Protein AF-A0A3B4B1U1-F1 (afdb_monomer_lite)

Radius of gyration: 23.36 Å; chains: 1; bounding box: 50×48×54 Å

Organism: NCBI:txid409849

Structure (mmCIF, N/CA/C/O backbone):
data_AF-A0A3B4B1U1-F1
#
_entry.id   AF-A0A3B4B1U1-F1
#
loop_
_atom_site.group_PDB
_atom_site.id
_atom_site.type_symbol
_atom_site.label_atom_id
_atom_site.label_alt_id
_atom_site.label_comp_id
_atom_site.label_asym_id
_atom_site.label_entity_id
_atom_site.label_seq_id
_atom_site.pdbx_PDB_ins_code
_atom_site.Cartn_x
_atom_site.Cartn_y
_atom_site.Cartn_z
_atom_site.occupancy
_atom_site.B_iso_or_equiv
_atom_site.auth_seq_id
_atom_site.auth_comp_id
_atom_site.auth_asym_id
_atom_site.auth_atom_id
_atom_site.pdbx_PDB_model_num
ATOM 1 N N . MET A 1 1 ? 11.675 6.624 15.208 1.00 40.34 1 MET A N 1
ATOM 2 C CA . MET A 1 1 ? 10.477 5.796 15.477 1.00 40.34 1 MET A CA 1
ATOM 3 C C . MET A 1 1 ? 10.612 4.369 14.929 1.00 40.34 1 MET A C 1
ATOM 5 O O . MET A 1 1 ? 10.425 3.435 15.692 1.00 40.34 1 MET A O 1
ATOM 9 N N . TYR A 1 2 ? 11.035 4.165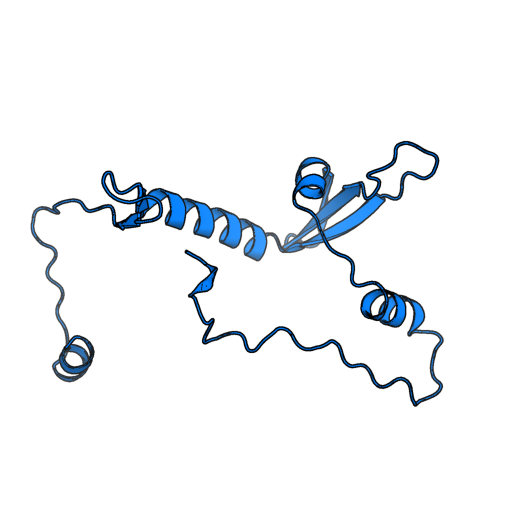 13.673 1.00 41.91 2 TYR A N 1
ATOM 10 C CA . TYR A 1 2 ? 11.144 2.824 13.058 1.00 41.91 2 TYR A CA 1
ATOM 11 C C . TYR A 1 2 ? 12.325 1.947 13.514 1.00 41.91 2 TYR A C 1
ATOM 13 O O . TYR A 1 2 ? 12.308 0.742 13.300 1.00 41.91 2 TYR A O 1
ATOM 21 N N . SER A 1 3 ? 13.342 2.513 14.168 1.00 46.66 3 SER A N 1
ATOM 22 C CA . SER A 1 3 ? 14.539 1.779 14.612 1.00 46.66 3 SER A CA 1
ATOM 23 C C . SER A 1 3 ? 14.312 0.848 15.812 1.00 46.66 3 SER A C 1
ATOM 25 O O . SER A 1 3 ? 15.168 0.017 16.097 1.00 46.66 3 SER A O 1
ATOM 27 N N . LYS A 1 4 ? 13.174 0.967 16.510 1.00 49.25 4 LYS A N 1
ATOM 28 C CA . LY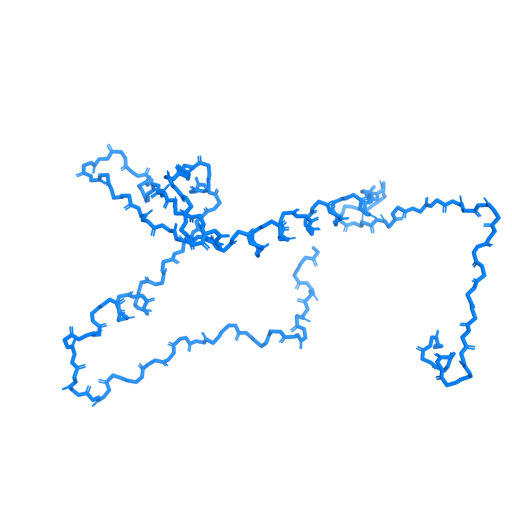S A 1 4 ? 12.809 0.120 17.662 1.00 49.25 4 LYS A CA 1
ATOM 29 C C . LYS A 1 4 ? 11.720 -0.914 17.347 1.00 49.25 4 LYS A C 1
ATOM 31 O O . LYS A 1 4 ? 11.401 -1.728 18.208 1.00 49.25 4 LYS A O 1
ATOM 36 N N . TRP A 1 5 ? 11.130 -0.886 16.150 1.00 58.62 5 TRP A N 1
ATOM 37 C CA . TRP A 1 5 ? 10.067 -1.821 15.787 1.00 58.62 5 TRP A CA 1
ATOM 38 C C . TRP A 1 5 ? 10.672 -3.135 15.289 1.00 58.62 5 TRP A C 1
ATOM 40 O O . TRP A 1 5 ? 11.203 -3.214 14.182 1.00 58.62 5 TRP A O 1
ATOM 50 N N . ASN A 1 6 ? 10.612 -4.165 16.132 1.00 59.41 6 ASN A N 1
ATOM 51 C CA . ASN A 1 6 ? 11.021 -5.515 15.771 1.00 59.41 6 ASN A CA 1
ATOM 52 C C . ASN A 1 6 ? 9.818 -6.217 15.136 1.00 59.41 6 ASN A C 1
ATOM 54 O O . ASN A 1 6 ? 8.890 -6.606 15.838 1.00 59.41 6 ASN A O 1
ATOM 58 N N . ASN A 1 7 ? 9.812 -6.307 13.806 1.00 54.00 7 ASN A N 1
ATOM 59 C CA . ASN A 1 7 ? 8.713 -6.873 13.032 1.00 54.00 7 ASN A CA 1
ATOM 60 C C . ASN A 1 7 ? 8.492 -8.355 13.409 1.00 54.00 7 ASN A C 1
ATOM 62 O O . ASN A 1 7 ? 9.348 -9.182 13.091 1.00 54.00 7 ASN A O 1
ATOM 66 N N . PRO A 1 8 ? 7.375 -8.710 14.072 1.00 63.50 8 PRO A N 1
ATOM 67 C CA . PRO A 1 8 ? 7.157 -10.070 14.562 1.00 63.50 8 PRO A CA 1
ATOM 68 C C . PRO A 1 8 ? 6.621 -11.019 13.480 1.00 63.50 8 PRO A C 1
ATOM 70 O O . PRO A 1 8 ? 6.554 -12.222 13.705 1.00 63.50 8 PRO A O 1
ATOM 73 N N . VAL A 1 9 ? 6.226 -10.489 12.317 1.00 57.06 9 VAL A N 1
ATOM 74 C CA . VAL A 1 9 ? 5.528 -11.238 11.259 1.00 57.06 9 VAL A CA 1
ATOM 75 C C . VAL A 1 9 ? 6.469 -11.609 10.118 1.00 57.06 9 VAL A C 1
ATOM 77 O O . VAL A 1 9 ? 6.370 -12.694 9.551 1.00 57.06 9 VAL A O 1
ATOM 80 N N . PHE A 1 10 ? 7.418 -10.733 9.794 1.00 53.69 10 PHE A N 1
ATOM 81 C CA . PHE A 1 10 ? 8.364 -10.961 8.711 1.00 53.69 10 PHE A CA 1
ATOM 82 C C . PHE A 1 10 ? 9.749 -11.233 9.294 1.00 53.69 10 PHE A C 1
ATOM 84 O O . PHE A 1 10 ? 10.488 -10.313 9.652 1.00 53.69 10 PHE A O 1
ATOM 91 N N . VAL A 1 11 ? 10.112 -12.517 9.371 1.00 53.38 11 VAL A N 1
ATOM 92 C CA . VAL A 1 11 ? 11.511 -12.929 9.548 1.00 53.38 11 VAL A CA 1
ATOM 93 C C . VAL A 1 11 ? 12.324 -12.208 8.470 1.00 53.38 11 VAL A C 1
ATOM 95 O O . VAL A 1 11 ? 11.840 -12.090 7.342 1.00 53.38 11 VAL A O 1
ATOM 98 N N . ARG A 1 12 ? 13.506 -11.674 8.829 1.00 52.41 12 ARG A N 1
ATOM 99 C CA . ARG A 1 12 ? 14.409 -10.927 7.924 1.00 52.41 12 ARG A CA 1
ATOM 100 C C . ARG A 1 12 ? 14.294 -11.460 6.489 1.00 52.41 12 ARG A C 1
ATOM 102 O O . ARG A 1 12 ? 14.360 -12.683 6.340 1.00 52.41 12 ARG A O 1
ATOM 109 N N . PRO A 1 13 ? 14.154 -10.589 5.467 1.00 51.31 13 PRO A N 1
ATOM 110 C CA . PRO A 1 13 ? 13.980 -11.041 4.093 1.00 51.31 13 PRO A CA 1
ATOM 111 C C . PRO A 1 13 ? 15.038 -12.107 3.784 1.00 51.31 13 PRO A C 1
ATOM 113 O O . PRO A 1 13 ? 16.201 -11.903 4.164 1.00 51.31 13 PRO A O 1
ATOM 116 N N 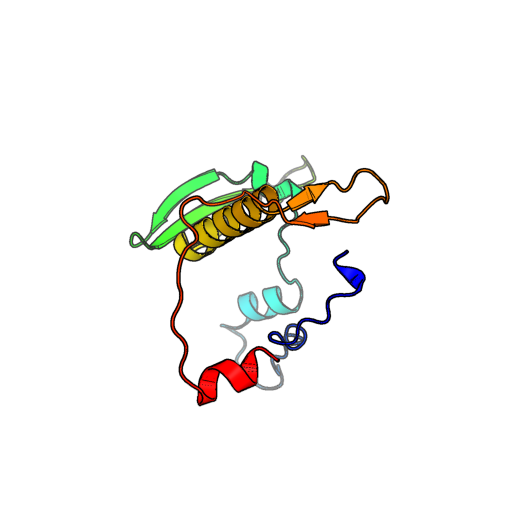. PRO A 1 14 ? 14.653 -13.253 3.188 1.00 49.28 14 PRO A N 1
ATOM 117 C CA . PRO A 1 14 ? 15.580 -14.348 2.963 1.00 49.28 14 PRO A CA 1
ATOM 118 C C . PRO A 1 14 ? 16.833 -13.798 2.284 1.00 49.28 14 PRO A C 1
ATOM 120 O O . PRO A 1 14 ? 16.729 -13.078 1.288 1.00 49.28 14 PRO A O 1
ATOM 123 N N . LYS A 1 15 ? 18.025 -14.117 2.809 1.00 54.06 15 LYS A N 1
ATOM 124 C CA . LYS A 1 15 ? 19.241 -14.014 1.995 1.00 54.06 15 LYS A CA 1
ATOM 125 C C . LYS A 1 15 ? 18.985 -14.921 0.801 1.00 54.06 15 LYS A C 1
ATOM 127 O O . LYS A 1 15 ? 18.938 -16.135 0.973 1.00 54.06 15 LYS A O 1
ATOM 132 N N . VAL A 1 16 ? 18.703 -14.315 -0.347 1.00 49.31 16 VAL A N 1
ATOM 133 C CA . VAL A 1 16 ? 18.329 -14.996 -1.584 1.00 49.31 16 VAL A CA 1
ATOM 134 C C . VAL A 1 16 ? 19.374 -16.077 -1.853 1.00 49.31 16 VAL A C 1
ATOM 136 O O . VAL A 1 16 ? 20.523 -15.763 -2.146 1.00 49.31 16 VAL A O 1
ATOM 139 N N . CYS A 1 17 ? 19.004 -17.340 -1.653 1.00 38.53 17 CYS A N 1
ATOM 140 C CA . CYS A 1 17 ? 19.902 -18.476 -1.797 1.00 38.53 17 CYS A CA 1
ATOM 141 C C . CYS A 1 17 ? 19.369 -19.341 -2.932 1.00 38.53 17 CYS A C 1
ATOM 143 O O . CYS A 1 17 ? 18.303 -19.944 -2.813 1.00 38.53 17 CYS A O 1
ATOM 145 N N . VAL A 1 18 ? 20.103 -19.359 -4.039 1.00 47.06 18 VAL A N 1
ATOM 146 C CA . VAL A 1 18 ? 19.965 -20.370 -5.085 1.00 47.06 18 VAL A CA 1
ATOM 147 C C . VAL A 1 18 ? 21.319 -21.064 -5.156 1.00 47.06 18 VAL A C 1
ATOM 149 O O . VAL A 1 18 ? 22.331 -20.405 -5.387 1.00 47.06 18 VAL A O 1
ATOM 152 N N . ASP A 1 19 ? 21.340 -22.367 -4.886 1.00 48.22 19 ASP A N 1
ATOM 153 C CA . ASP A 1 19 ? 22.522 -23.215 -5.050 1.00 48.22 19 ASP A CA 1
ATOM 154 C C . ASP A 1 19 ? 22.772 -23.435 -6.551 1.00 48.22 19 ASP A C 1
ATOM 156 O O . ASP A 1 19 ? 21.868 -23.829 -7.288 1.00 48.22 19 ASP A O 1
ATOM 160 N N . ILE A 1 20 ? 23.985 -23.114 -7.007 1.00 46.00 20 ILE A N 1
ATOM 161 C CA . ILE A 1 20 ? 24.395 -23.074 -8.423 1.00 46.00 20 ILE A CA 1
ATOM 162 C C . ILE A 1 20 ? 25.218 -24.327 -8.789 1.00 46.00 20 ILE A C 1
ATOM 164 O O . ILE A 1 20 ? 25.871 -24.377 -9.828 1.00 46.00 20 ILE A O 1
ATOM 168 N N . SER A 1 21 ? 25.222 -25.360 -7.945 1.00 48.56 21 SER A N 1
ATOM 169 C CA . SER A 1 21 ? 26.046 -26.558 -8.155 1.00 48.56 21 SER A CA 1
ATOM 170 C C . SER A 1 21 ? 25.538 -27.526 -9.242 1.00 48.56 21 SER A C 1
ATOM 172 O O . SER A 1 21 ? 26.225 -28.502 -9.542 1.00 48.56 21 SER A O 1
ATOM 174 N N . CYS A 1 22 ? 24.398 -27.268 -9.899 1.00 45.81 22 CYS A N 1
ATOM 175 C CA . CYS A 1 22 ? 23.874 -28.120 -10.973 1.00 45.81 22 CYS A CA 1
ATOM 176 C C . CYS A 1 22 ? 23.876 -27.423 -12.353 1.00 45.81 22 CYS A C 1
ATOM 178 O O . CYS A 1 22 ? 23.238 -26.396 -12.576 1.00 45.81 22 CYS A O 1
ATOM 180 N N . GLY A 1 23 ? 24.624 -27.996 -13.303 1.00 49.62 23 GLY A N 1
ATOM 181 C CA . GLY A 1 23 ? 24.894 -27.450 -14.640 1.00 49.62 23 GLY A CA 1
ATOM 182 C C . GLY A 1 23 ? 23.710 -27.456 -15.619 1.00 49.62 23 GLY A C 1
ATOM 183 O O . GLY A 1 23 ? 23.747 -28.157 -16.625 1.00 49.62 23 GLY A O 1
ATOM 184 N N . HIS A 1 24 ? 22.676 -26.655 -15.359 1.00 49.19 24 HIS A N 1
ATOM 185 C CA . HIS A 1 24 ? 21.634 -26.292 -16.332 1.00 49.19 24 HIS A CA 1
ATOM 186 C C . HIS A 1 24 ? 21.438 -24.765 -16.321 1.00 49.19 24 HIS A C 1
ATOM 188 O O . HIS A 1 24 ? 20.586 -24.228 -15.615 1.00 49.19 24 HIS A O 1
ATOM 194 N N . ALA A 1 25 ? 22.287 -24.050 -17.067 1.00 48.91 25 ALA A N 1
ATOM 195 C CA . ALA A 1 25 ? 22.465 -22.598 -16.944 1.00 48.91 25 ALA A CA 1
ATOM 196 C C . ALA A 1 25 ? 21.775 -21.744 -18.030 1.00 48.91 25 ALA A C 1
ATOM 198 O O . ALA A 1 25 ? 21.769 -20.521 -17.903 1.00 48.91 25 ALA A O 1
ATOM 199 N N . ASP A 1 26 ? 21.140 -22.333 -19.048 1.00 51.16 26 ASP A N 1
ATOM 200 C CA . ASP A 1 26 ? 20.603 -21.543 -20.174 1.00 51.16 26 ASP A CA 1
ATOM 201 C C . ASP A 1 26 ? 19.337 -20.737 -19.822 1.00 51.16 26 ASP A C 1
ATOM 203 O O . ASP A 1 26 ? 19.090 -19.679 -20.395 1.00 51.16 26 ASP A O 1
ATOM 207 N N . GLY A 1 27 ? 18.564 -21.166 -18.817 1.00 49.62 27 GLY A N 1
ATOM 208 C CA . GLY A 1 27 ? 17.402 -20.426 -18.291 1.00 49.62 27 GLY A CA 1
ATOM 209 C C . GLY A 1 27 ? 17.690 -19.593 -17.034 1.00 49.62 27 GLY A C 1
ATOM 210 O O . GLY A 1 27 ? 16.769 -19.021 -16.443 1.00 49.62 27 GLY A O 1
ATOM 211 N N . LEU A 1 28 ? 18.945 -19.569 -16.573 1.00 49.34 28 LEU A N 1
ATOM 212 C CA . LEU A 1 28 ? 19.320 -19.044 -15.258 1.00 49.34 28 LEU A CA 1
ATOM 213 C C . LEU A 1 28 ? 19.933 -17.640 -15.318 1.00 49.34 28 LEU A C 1
ATOM 215 O O . LEU A 1 28 ? 19.989 -16.982 -14.290 1.00 49.34 28 LEU A O 1
ATOM 219 N N . THR A 1 29 ? 20.344 -17.139 -16.483 1.00 51.47 29 THR A N 1
ATOM 220 C CA . THR A 1 29 ? 21.066 -15.857 -16.630 1.00 51.47 29 THR A CA 1
ATOM 221 C C . THR A 1 29 ? 20.315 -14.657 -16.040 1.00 51.47 29 THR A C 1
ATOM 223 O O . THR A 1 29 ? 20.897 -13.883 -15.282 1.00 51.47 29 THR A O 1
ATOM 226 N N . VAL A 1 30 ? 19.003 -14.544 -16.280 1.00 52.66 30 VAL A N 1
ATOM 227 C CA . VAL A 1 30 ? 18.163 -13.472 -15.704 1.00 52.66 30 VAL A CA 1
ATOM 228 C C . VAL A 1 30 ? 17.962 -13.659 -14.192 1.00 52.66 30 VAL A C 1
ATOM 230 O O . VAL A 1 30 ? 17.958 -12.690 -13.433 1.00 52.66 30 VAL A O 1
ATOM 233 N N . LYS A 1 31 ? 17.851 -14.910 -13.722 1.00 50.69 31 LYS A N 1
ATOM 234 C CA . LYS A 1 31 ? 17.711 -15.227 -12.289 1.00 50.69 31 LYS A CA 1
ATOM 235 C C . LYS A 1 31 ? 19.012 -14.976 -11.523 1.00 50.69 31 LYS A C 1
ATOM 237 O O . LYS A 1 31 ? 18.968 -14.419 -10.434 1.00 50.69 31 LYS A O 1
ATOM 242 N N . VAL A 1 32 ? 20.157 -15.323 -12.108 1.00 52.38 32 VAL A N 1
ATOM 243 C CA . VAL A 1 32 ? 21.496 -15.100 -11.550 1.00 52.38 32 VAL A CA 1
ATOM 244 C C . VAL A 1 32 ? 21.823 -13.608 -11.539 1.00 52.38 32 VAL A C 1
ATOM 246 O O . VAL A 1 32 ? 22.331 -13.125 -10.532 1.00 52.38 32 VAL A O 1
ATOM 249 N N . HIS A 1 33 ? 21.449 -12.845 -12.574 1.00 53.81 33 HIS A N 1
ATOM 250 C CA . HIS A 1 33 ? 21.602 -11.388 -12.554 1.00 53.81 33 HIS A CA 1
ATOM 251 C C . HIS A 1 33 ? 20.806 -10.746 -11.412 1.00 53.81 33 HIS A C 1
ATOM 253 O O . HIS A 1 33 ? 21.368 -9.946 -10.683 1.00 53.81 33 HIS A O 1
ATOM 259 N N . ASN A 1 34 ? 19.557 -11.154 -11.162 1.00 52.41 34 ASN A N 1
ATOM 260 C CA . ASN A 1 34 ? 18.769 -10.622 -10.039 1.00 52.41 34 ASN A CA 1
ATOM 261 C C . ASN A 1 34 ? 19.318 -10.996 -8.649 1.00 52.41 34 ASN A C 1
ATOM 263 O O . ASN A 1 34 ? 19.050 -10.291 -7.678 1.00 52.41 34 ASN A O 1
ATOM 267 N N . ILE A 1 35 ? 20.064 -12.097 -8.527 1.00 57.28 35 ILE A N 1
ATOM 268 C CA . ILE A 1 35 ? 20.708 -12.500 -7.265 1.00 57.28 35 ILE A CA 1
ATOM 269 C C . ILE A 1 35 ? 22.010 -11.723 -7.055 1.00 57.28 35 ILE A C 1
ATOM 271 O O . ILE A 1 35 ? 22.283 -11.263 -5.948 1.00 57.28 35 ILE A O 1
ATOM 275 N N . LEU A 1 36 ? 22.805 -11.569 -8.116 1.00 50.03 36 LEU A N 1
ATOM 276 C CA . LEU A 1 36 ? 24.086 -10.859 -8.082 1.00 50.03 36 LEU A CA 1
ATOM 277 C C . LEU A 1 36 ? 23.906 -9.333 -8.068 1.00 50.03 36 LEU A C 1
ATOM 279 O O . LEU A 1 36 ? 24.703 -8.617 -7.468 1.00 50.03 36 LEU A O 1
ATOM 283 N N . PHE A 1 37 ? 22.832 -8.848 -8.685 1.00 55.50 37 PHE A N 1
ATOM 284 C CA . PHE A 1 37 ? 22.474 -7.443 -8.850 1.00 55.50 37 PHE A CA 1
ATOM 285 C C . PHE A 1 37 ? 20.979 -7.267 -8.550 1.00 55.50 37 PHE A C 1
ATOM 287 O O . PHE A 1 37 ? 20.180 -7.035 -9.460 1.00 55.50 37 PHE A O 1
ATOM 294 N N . PRO A 1 38 ? 20.561 -7.409 -7.275 1.00 60.00 38 PRO A N 1
ATOM 295 C CA . PRO A 1 38 ? 19.171 -7.208 -6.898 1.00 60.00 38 PRO A CA 1
ATOM 296 C C . PRO A 1 38 ? 18.745 -5.800 -7.290 1.00 60.00 38 PRO A C 1
ATOM 298 O O . PRO A 1 38 ? 19.270 -4.813 -6.769 1.00 60.00 38 PRO A O 1
ATOM 301 N N . TYR A 1 39 ? 17.796 -5.722 -8.220 1.00 66.38 39 TYR A N 1
ATOM 302 C CA . TYR A 1 39 ? 17.305 -4.449 -8.707 1.00 66.38 39 TYR A CA 1
ATOM 303 C C . TYR A 1 39 ? 16.621 -3.701 -7.559 1.00 66.38 39 TYR A C 1
ATOM 305 O O . TYR A 1 39 ? 15.671 -4.201 -6.951 1.00 66.38 39 TYR A O 1
ATOM 313 N N . ARG A 1 40 ? 17.133 -2.515 -7.222 1.00 68.31 40 ARG A N 1
ATOM 314 C CA . ARG A 1 40 ? 16.597 -1.679 -6.145 1.00 68.31 40 ARG A CA 1
ATOM 315 C C . ARG A 1 40 ? 15.948 -0.444 -6.732 1.00 68.31 40 ARG A C 1
ATOM 317 O O . ARG A 1 40 ? 16.588 0.315 -7.448 1.00 68.31 40 ARG A O 1
ATOM 324 N N . PHE A 1 41 ? 14.698 -0.218 -6.356 1.00 76.75 41 PHE A N 1
ATOM 325 C CA . PHE A 1 41 ? 14.018 1.035 -6.637 1.00 76.75 41 PHE A CA 1
ATOM 326 C C . PHE A 1 41 ? 14.438 2.080 -5.604 1.00 76.75 41 PHE A C 1
ATOM 328 O O . PHE A 1 41 ? 14.331 1.845 -4.398 1.00 76.75 41 PHE A O 1
ATOM 335 N N . SER A 1 42 ? 14.909 3.236 -6.067 1.00 79.81 42 SER A N 1
ATOM 336 C CA . SER A 1 42 ? 15.107 4.406 -5.213 1.00 79.81 42 SER A CA 1
ATOM 337 C C . SER A 1 42 ? 13.842 5.270 -5.212 1.00 79.81 42 SER A C 1
ATOM 339 O O . SER A 1 42 ? 13.058 5.264 -6.163 1.00 79.81 42 SER A O 1
ATOM 341 N N . LYS A 1 43 ? 13.629 6.060 -4.152 1.00 82.62 43 LYS A N 1
ATOM 342 C CA . LYS A 1 43 ? 12.492 6.999 -4.102 1.00 82.62 43 LYS A CA 1
ATOM 343 C C . LYS A 1 43 ? 12.552 8.026 -5.243 1.00 82.62 43 LYS A C 1
ATOM 345 O O . LYS A 1 43 ? 11.505 8.467 -5.702 1.00 82.62 43 LYS A O 1
ATOM 350 N N . ALA A 1 44 ? 13.754 8.365 -5.717 1.00 81.44 44 ALA A N 1
ATOM 351 C CA . ALA A 1 44 ? 13.969 9.292 -6.828 1.00 81.44 44 ALA A CA 1
ATOM 352 C C . ALA A 1 44 ? 13.539 8.719 -8.192 1.00 81.44 44 ALA A C 1
ATOM 354 O O . ALA A 1 44 ? 13.240 9.484 -9.103 1.00 81.44 44 ALA A O 1
ATOM 355 N N . MET A 1 45 ? 13.444 7.391 -8.321 1.00 81.19 45 MET A N 1
ATOM 356 C CA . MET A 1 45 ? 12.954 6.727 -9.533 1.00 81.19 45 MET A CA 1
ATOM 357 C C . MET A 1 45 ? 11.423 6.750 -9.647 1.00 81.19 45 MET A C 1
ATOM 359 O O . MET A 1 45 ? 10.887 6.708 -10.746 1.00 81.19 45 MET A O 1
ATOM 363 N N . ILE A 1 46 ? 10.690 6.829 -8.532 1.00 83.88 46 ILE A N 1
ATOM 364 C CA . ILE A 1 46 ? 9.218 6.769 -8.554 1.00 83.88 46 ILE A CA 1
ATOM 365 C C . ILE A 1 46 ? 8.589 7.929 -9.355 1.00 83.88 46 ILE A C 1
ATOM 367 O O . ILE A 1 46 ? 7.701 7.655 -10.160 1.00 83.88 46 ILE A O 1
ATOM 371 N N . PRO A 1 47 ? 9.045 9.195 -9.233 1.00 86.50 47 PRO A N 1
ATOM 372 C CA . PRO A 1 47 ? 8.534 10.295 -10.054 1.00 86.50 47 PRO A CA 1
ATOM 373 C C . PRO A 1 47 ? 8.790 10.148 -11.558 1.00 86.50 47 PRO A C 1
ATOM 375 O O . PRO A 1 47 ? 8.076 10.757 -12.349 1.00 86.50 47 PRO A O 1
ATOM 378 N N . THR A 1 48 ? 9.795 9.367 -11.972 1.00 84.38 48 THR A N 1
ATOM 379 C CA . THR A 1 48 ? 10.082 9.128 -13.399 1.00 84.38 48 THR A CA 1
ATOM 380 C C . THR A 1 48 ? 9.213 8.017 -13.987 1.00 84.38 48 THR A C 1
ATOM 382 O O . THR A 1 48 ? 9.263 7.767 -15.193 1.00 84.38 48 THR A O 1
ATOM 385 N N . MET A 1 49 ? 8.402 7.355 -13.153 1.00 88.00 49 MET A N 1
ATOM 386 C CA . MET A 1 49 ? 7.553 6.255 -13.570 1.00 88.00 49 MET A CA 1
ATOM 387 C C . MET A 1 49 ? 6.430 6.740 -14.491 1.00 88.00 49 MET A C 1
ATOM 389 O O . MET A 1 49 ? 5.584 7.548 -14.111 1.00 88.00 49 MET A O 1
ATOM 393 N N . LYS A 1 50 ? 6.373 6.179 -15.697 1.00 92.75 50 LYS A N 1
ATOM 394 C CA . LYS A 1 50 ? 5.317 6.423 -16.677 1.00 92.75 50 LYS A CA 1
ATOM 395 C C . LYS A 1 50 ? 4.457 5.179 -16.843 1.00 92.75 50 LYS A C 1
ATOM 397 O O . LYS A 1 50 ? 4.950 4.140 -17.275 1.00 92.75 50 LYS A O 1
ATOM 402 N N . VAL A 1 51 ? 3.162 5.291 -16.564 1.00 93.56 51 VAL A N 1
ATOM 403 C CA . VAL A 1 51 ? 2.196 4.219 -16.845 1.00 93.56 51 VAL A CA 1
ATOM 404 C C . VAL A 1 51 ? 2.024 4.092 -18.360 1.00 93.56 51 VAL A C 1
ATOM 406 O O . VAL A 1 51 ? 1.733 5.077 -19.037 1.00 93.56 51 VAL A O 1
ATOM 409 N N . ILE A 1 52 ? 2.223 2.888 -18.896 1.00 95.00 52 ILE A N 1
ATOM 410 C CA . ILE A 1 52 ? 1.988 2.581 -20.310 1.00 95.00 52 ILE A CA 1
ATOM 411 C C . ILE A 1 52 ? 0.559 2.085 -20.492 1.00 95.00 52 ILE A C 1
ATOM 413 O O . ILE A 1 52 ? -0.176 2.598 -21.332 1.00 95.00 52 ILE A O 1
ATOM 417 N N . ASN A 1 53 ? 0.191 1.041 -19.746 1.00 95.56 53 ASN A N 1
ATOM 418 C CA . ASN A 1 53 ? -1.097 0.376 -19.883 1.00 95.56 53 ASN A CA 1
ATOM 419 C C . ASN A 1 53 ? -1.417 -0.481 -18.650 1.00 95.56 53 ASN A C 1
ATOM 421 O O . ASN A 1 53 ? -0.563 -0.714 -17.795 1.00 95.56 53 ASN A O 1
ATOM 425 N N . GLN A 1 54 ? -2.641 -0.988 -18.590 1.00 95.94 54 GLN A N 1
ATOM 426 C CA . GLN A 1 54 ? -3.071 -2.003 -17.645 1.00 95.94 54 GLN A CA 1
ATOM 427 C C . GLN A 1 54 ? -3.025 -3.387 -18.307 1.00 95.94 54 GLN A C 1
ATOM 429 O O . GLN A 1 54 ? -3.413 -3.555 -19.462 1.00 95.94 54 GLN A O 1
ATOM 434 N N . VAL A 1 55 ? -2.579 -4.391 -17.558 1.00 95.25 55 VAL A N 1
ATOM 435 C CA . VAL A 1 55 ? -2.517 -5.792 -17.983 1.00 95.25 55 VAL A CA 1
ATOM 436 C C . VAL A 1 55 ? -3.489 -6.608 -17.133 1.00 95.25 55 VAL A C 1
ATOM 438 O O . VAL A 1 55 ? -3.472 -6.533 -15.903 1.00 95.25 55 VAL A O 1
ATOM 441 N N . ASP A 1 56 ? -4.365 -7.369 -17.796 1.00 95.50 56 ASP A N 1
ATOM 442 C CA . ASP A 1 56 ? -5.347 -8.281 -17.176 1.00 95.50 56 ASP A CA 1
ATOM 443 C C . ASP A 1 56 ? -6.267 -7.633 -16.119 1.00 95.50 56 ASP A C 1
ATOM 445 O O . ASP A 1 56 ? -6.795 -8.298 -15.233 1.00 95.50 56 ASP A O 1
ATOM 449 N N . LYS A 1 57 ? -6.440 -6.305 -16.163 1.00 92.44 57 LYS A N 1
ATOM 450 C CA . LYS A 1 57 ? -7.169 -5.530 -15.139 1.00 92.44 57 LYS A CA 1
ATOM 451 C C . LYS A 1 57 ? -6.631 -5.693 -13.703 1.00 92.44 57 LYS A C 1
ATOM 453 O O . LYS A 1 57 ? -7.348 -5.384 -12.750 1.00 92.44 57 LYS A O 1
ATOM 458 N N . LYS A 1 58 ? -5.395 -6.182 -13.547 1.00 93.19 58 LYS A N 1
ATOM 459 C CA . LYS A 1 58 ? -4.751 -6.473 -12.250 1.00 93.19 58 LYS A CA 1
ATOM 460 C C . LYS A 1 58 ? -3.430 -5.738 -12.071 1.00 93.19 58 LYS A C 1
ATOM 462 O O . LYS A 1 58 ? -3.111 -5.318 -10.963 1.00 93.19 58 LYS A O 1
ATOM 467 N N . PHE A 1 59 ? -2.670 -5.587 -13.153 1.00 95.81 59 PHE A N 1
ATOM 468 C CA . PHE A 1 59 ? -1.339 -4.997 -13.106 1.00 95.81 59 PHE A CA 1
ATOM 469 C C . PHE A 1 59 ? -1.277 -3.701 -13.901 1.00 95.81 59 PHE A C 1
ATOM 471 O O . PHE A 1 59 ? -1.856 -3.593 -14.980 1.00 95.81 59 PHE A O 1
ATOM 478 N N . LEU A 1 60 ? -0.514 -2.738 -13.400 1.00 95.44 60 LEU A N 1
ATOM 479 C CA . LEU A 1 60 ? -0.099 -1.556 -14.142 1.00 95.44 60 LEU A CA 1
ATOM 480 C C . LEU A 1 60 ? 1.285 -1.818 -14.733 1.00 95.44 60 LEU A C 1
ATOM 482 O O . LEU A 1 60 ? 2.228 -2.103 -13.999 1.00 95.44 60 LEU A O 1
ATOM 486 N N . ALA A 1 61 ? 1.401 -1.738 -16.055 1.00 94.88 61 ALA A N 1
ATOM 487 C CA . ALA A 1 61 ? 2.674 -1.783 -16.757 1.00 94.88 61 ALA A CA 1
ATOM 488 C C . ALA A 1 61 ? 3.252 -0.373 -16.845 1.00 94.88 61 ALA A C 1
ATOM 490 O O . ALA A 1 61 ? 2.666 0.512 -17.473 1.00 94.88 61 ALA A O 1
ATOM 491 N N . CYS A 1 62 ? 4.409 -0.175 -16.228 1.00 92.62 62 CYS A N 1
ATOM 492 C CA . CYS A 1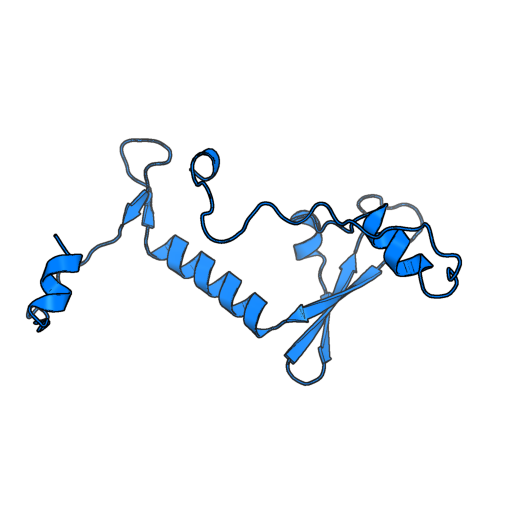 62 ? 5.048 1.120 -16.075 1.00 92.62 62 CYS A CA 1
ATOM 493 C C . CYS A 1 62 ? 6.483 1.086 -16.601 1.00 92.62 62 CYS A C 1
ATOM 495 O O . CYS A 1 62 ? 7.184 0.097 -16.415 1.00 92.62 62 CYS A O 1
ATOM 497 N N . LEU A 1 63 ? 6.944 2.176 -17.212 1.00 90.44 63 LEU A N 1
ATOM 498 C CA . LEU A 1 63 ? 8.361 2.397 -17.501 1.00 90.44 63 LEU A CA 1
ATOM 499 C C . LEU A 1 63 ? 8.963 3.259 -16.407 1.00 90.44 63 LEU A C 1
ATOM 501 O O . LEU A 1 63 ? 8.404 4.302 -16.085 1.00 90.44 63 LEU A O 1
ATOM 505 N N . ILE A 1 64 ? 10.105 2.851 -15.875 1.00 86.31 64 ILE A N 1
ATOM 506 C CA . ILE A 1 64 ? 10.897 3.634 -14.930 1.00 86.31 64 ILE A CA 1
ATOM 507 C C . ILE A 1 64 ? 12.239 3.928 -15.580 1.00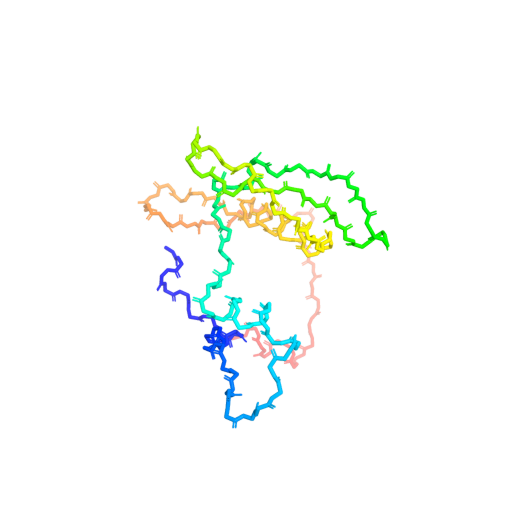 86.31 64 ILE A C 1
ATOM 509 O O . ILE A 1 64 ? 12.884 3.018 -16.105 1.00 86.31 64 ILE A O 1
ATOM 513 N N . ASN A 1 65 ? 12.659 5.192 -15.550 1.00 80.25 65 ASN A N 1
ATOM 514 C CA . ASN A 1 65 ? 13.992 5.541 -16.014 1.00 80.25 65 ASN A CA 1
ATOM 515 C C . ASN A 1 65 ? 15.019 5.180 -14.935 1.00 80.25 65 ASN A C 1
ATOM 517 O O . ASN A 1 65 ? 14.866 5.573 -13.777 1.00 80.25 65 ASN A O 1
ATOM 521 N N . THR A 1 66 ? 16.050 4.433 -15.321 1.00 69.06 66 THR A N 1
ATOM 522 C CA . THR A 1 66 ? 17.054 3.895 -14.398 1.00 69.06 66 THR A CA 1
ATOM 523 C C . THR A 1 66 ? 18.363 4.677 -14.410 1.00 69.06 66 THR A C 1
ATOM 525 O O . THR A 1 66 ? 19.272 4.355 -13.650 1.00 69.06 66 THR A O 1
ATOM 528 N N . THR A 1 67 ? 18.484 5.695 -15.265 1.00 62.94 67 THR A N 1
ATOM 529 C CA . THR A 1 67 ? 19.682 6.534 -15.343 1.00 62.94 67 THR A CA 1
ATOM 530 C C . THR A 1 67 ? 19.630 7.667 -14.326 1.00 62.94 67 THR A C 1
ATOM 532 O O . THR A 1 67 ? 18.771 8.545 -14.426 1.00 62.94 67 THR A O 1
ATOM 535 N N . GLU A 1 68 ? 20.593 7.696 -13.409 1.00 55.62 68 GLU A N 1
ATOM 536 C CA . GLU A 1 68 ? 20.970 8.929 -12.702 1.00 55.62 68 GLU A CA 1
ATOM 537 C C . GLU A 1 68 ? 21.919 9.792 -13.567 1.00 55.62 68 GLU A C 1
ATOM 539 O O . GLU A 1 68 ? 21.986 11.004 -13.377 1.00 55.62 68 GLU A O 1
ATOM 544 N N . ASP A 1 69 ? 22.545 9.203 -14.601 1.00 47.12 69 ASP A N 1
ATOM 545 C CA . ASP A 1 69 ? 23.542 9.855 -15.456 1.00 47.12 69 ASP A CA 1
ATOM 546 C C . ASP A 1 69 ? 23.075 10.051 -16.908 1.00 47.12 69 ASP A C 1
ATOM 548 O O . ASP A 1 69 ? 22.759 9.114 -17.645 1.00 47.12 69 ASP A O 1
ATOM 552 N N . LEU A 1 70 ? 23.089 11.313 -17.335 1.00 47.69 70 LEU A N 1
ATOM 553 C CA . LEU A 1 70 ? 22.626 11.838 -18.622 1.00 47.69 70 LEU A CA 1
ATOM 554 C C . LEU A 1 70 ? 23.590 11.557 -19.799 1.00 47.69 70 LEU A C 1
ATOM 556 O O . LEU A 1 70 ? 23.748 12.399 -20.682 1.00 47.69 70 LEU A O 1
ATOM 560 N N . ALA A 1 71 ? 24.264 10.403 -19.823 1.00 47.28 71 ALA A N 1
ATOM 561 C CA . ALA A 1 71 ? 25.249 10.076 -20.854 1.00 47.28 71 ALA A CA 1
ATOM 562 C C . ALA A 1 71 ? 25.077 8.642 -21.388 1.00 47.28 71 ALA A C 1
ATOM 564 O O . ALA A 1 71 ? 25.698 7.686 -20.937 1.00 47.28 71 ALA A O 1
ATOM 565 N N . ASN A 1 72 ? 24.270 8.544 -22.447 1.00 44.62 72 ASN A N 1
ATOM 566 C CA . ASN A 1 72 ? 24.404 7.574 -23.543 1.00 44.62 72 ASN A CA 1
ATOM 567 C C . ASN A 1 72 ? 23.801 6.161 -23.436 1.00 44.62 72 ASN A C 1
ATOM 569 O O . ASN A 1 72 ? 24.049 5.354 -24.328 1.00 44.62 72 ASN A O 1
ATOM 573 N N . SER A 1 73 ? 22.902 5.867 -22.493 1.00 49.25 73 SER A N 1
ATOM 574 C CA . SER A 1 73 ? 21.911 4.795 -22.727 1.00 49.25 73 SER A CA 1
ATOM 575 C C . SER A 1 73 ? 20.638 4.996 -21.902 1.00 49.25 73 SER A C 1
ATOM 577 O O . SER A 1 73 ? 20.647 4.877 -20.683 1.00 49.25 73 SER A O 1
ATOM 579 N N . THR A 1 74 ? 19.520 5.307 -22.563 1.00 54.53 74 THR A N 1
ATOM 580 C CA . THR A 1 74 ? 18.187 5.386 -21.946 1.00 54.53 74 THR A CA 1
ATOM 581 C C . THR A 1 74 ? 17.685 3.981 -21.623 1.00 54.53 74 THR A C 1
ATOM 583 O O . THR A 1 74 ? 16.872 3.390 -22.334 1.00 54.53 74 THR A O 1
ATOM 586 N N . THR A 1 75 ? 18.213 3.403 -20.551 1.00 66.44 75 THR A N 1
ATOM 587 C CA . THR A 1 75 ? 17.743 2.121 -20.037 1.00 66.44 75 THR A CA 1
ATOM 588 C C . THR A 1 75 ? 16.426 2.358 -19.299 1.00 66.44 75 THR A C 1
ATOM 590 O O . THR A 1 75 ? 16.378 2.853 -18.178 1.00 66.44 75 THR A O 1
ATOM 593 N N . ASN A 1 76 ? 15.317 2.074 -19.982 1.00 74.94 76 ASN A N 1
ATOM 594 C CA . ASN A 1 76 ? 13.992 2.089 -19.374 1.00 74.94 76 ASN A CA 1
ATOM 595 C C . ASN A 1 76 ? 13.681 0.692 -18.840 1.00 74.94 76 ASN A C 1
ATOM 597 O O . ASN A 1 76 ? 13.712 -0.283 -19.593 1.00 74.94 76 ASN A O 1
ATOM 601 N N . LEU A 1 77 ? 13.342 0.600 -17.559 1.00 83.00 77 LEU A N 1
ATOM 602 C CA . LEU A 1 77 ? 12.887 -0.640 -16.949 1.00 83.00 77 LEU A CA 1
ATOM 603 C C . LEU A 1 77 ? 11.367 -0.745 -17.048 1.00 83.00 77 LEU A C 1
ATOM 605 O O . LEU A 1 77 ? 10.652 0.146 -16.594 1.00 83.00 77 LEU A O 1
ATOM 609 N N . LEU A 1 78 ? 10.875 -1.857 -17.596 1.00 87.25 78 LEU A N 1
ATOM 610 C CA . LEU A 1 78 ? 9.459 -2.211 -17.540 1.00 87.25 78 LEU A CA 1
ATOM 611 C C . LEU A 1 78 ? 9.145 -2.880 -16.197 1.00 87.25 78 LEU A C 1
ATOM 613 O O . LEU A 1 78 ? 9.718 -3.915 -15.861 1.00 87.25 78 LEU A O 1
ATOM 617 N N . VAL A 1 79 ? 8.208 -2.307 -15.452 1.00 87.38 79 VAL A N 1
ATOM 618 C CA . VAL A 1 79 ? 7.766 -2.775 -14.137 1.00 87.38 79 VAL A CA 1
ATOM 619 C C . VAL A 1 79 ? 6.274 -3.072 -14.191 1.00 87.38 79 VAL A C 1
ATOM 621 O O . VAL A 1 79 ? 5.489 -2.235 -14.630 1.00 87.38 79 VAL A O 1
ATOM 624 N N . LEU A 1 80 ? 5.876 -4.257 -13.729 1.00 91.81 80 LEU A N 1
ATOM 625 C CA . LEU A 1 80 ? 4.474 -4.601 -13.505 1.00 91.81 80 LEU A CA 1
ATOM 626 C C . LEU A 1 80 ? 4.155 -4.408 -12.027 1.00 91.81 80 LEU A C 1
ATOM 628 O O . LEU A 1 80 ? 4.745 -5.058 -11.166 1.00 91.81 80 LEU A O 1
ATOM 632 N N . MET A 1 81 ? 3.229 -3.506 -11.739 1.00 91.12 81 MET A N 1
ATOM 633 C CA . MET A 1 81 ? 2.791 -3.190 -10.388 1.00 91.12 81 MET A CA 1
ATOM 634 C C . MET A 1 81 ? 1.413 -3.792 -10.141 1.00 91.12 81 MET A C 1
ATOM 636 O O . MET A 1 81 ? 0.486 -3.520 -10.897 1.00 91.12 81 MET A O 1
ATOM 640 N N . ASP A 1 82 ? 1.268 -4.584 -9.080 1.00 95.44 82 ASP A N 1
ATOM 641 C CA . ASP A 1 82 ? -0.046 -5.016 -8.598 1.00 95.44 82 ASP A CA 1
ATOM 642 C C . ASP A 1 82 ? -0.838 -3.786 -8.135 1.00 95.44 82 ASP A C 1
ATOM 644 O O . ASP A 1 82 ? -0.441 -3.087 -7.197 1.00 95.44 82 ASP A O 1
ATOM 648 N N . GLN A 1 83 ? -1.949 -3.505 -8.815 1.00 93.81 83 GLN A N 1
ATOM 649 C CA . GLN A 1 83 ? -2.748 -2.312 -8.552 1.00 93.81 83 GLN A CA 1
ATOM 650 C C . GLN A 1 83 ? -3.400 -2.343 -7.164 1.00 93.81 83 GLN A C 1
ATOM 652 O O . GLN A 1 83 ? -3.597 -1.290 -6.558 1.00 93.81 83 GLN A O 1
ATOM 657 N N . HIS A 1 84 ? -3.753 -3.532 -6.665 1.00 95.75 84 HIS A N 1
ATOM 658 C CA . HIS A 1 84 ? -4.433 -3.685 -5.389 1.00 95.75 84 HIS A CA 1
ATOM 659 C C . HIS A 1 84 ? -3.450 -3.417 -4.259 1.00 95.75 84 HIS A C 1
ATOM 661 O O . HIS A 1 84 ? -3.669 -2.496 -3.474 1.00 95.75 84 HIS A O 1
ATOM 667 N N . ALA A 1 85 ? -2.310 -4.111 -4.267 1.00 95.50 85 ALA A N 1
ATOM 668 C CA . ALA A 1 85 ? -1.266 -3.913 -3.266 1.00 95.50 85 ALA A CA 1
ATOM 669 C C . ALA A 1 85 ? -0.723 -2.470 -3.264 1.00 95.50 85 ALA A C 1
ATOM 671 O O . ALA A 1 85 ? -0.451 -1.905 -2.202 1.00 95.50 85 ALA A O 1
ATOM 672 N N . ALA A 1 86 ? -0.590 -1.842 -4.440 1.00 93.38 86 ALA A N 1
ATOM 673 C CA . ALA A 1 86 ? -0.162 -0.449 -4.545 1.00 93.38 86 ALA A CA 1
ATOM 674 C C . ALA A 1 86 ? -1.192 0.522 -3.946 1.00 93.38 86 ALA A C 1
ATOM 676 O O . ALA A 1 86 ? -0.831 1.387 -3.146 1.00 93.38 86 ALA A O 1
ATOM 677 N N . HIS A 1 87 ? -2.472 0.366 -4.293 1.00 94.44 87 HIS A N 1
ATOM 678 C CA . HIS A 1 87 ? -3.540 1.207 -3.757 1.00 94.44 87 HIS A CA 1
ATOM 679 C C . HIS A 1 87 ? -3.683 1.032 -2.240 1.00 94.44 87 HIS A C 1
ATOM 681 O O . HIS A 1 87 ? -3.766 2.021 -1.512 1.00 94.44 87 HIS A O 1
ATOM 687 N N . GLU A 1 88 ? -3.647 -0.203 -1.744 1.00 96.25 88 GLU A N 1
ATOM 688 C CA . GLU A 1 88 ? -3.706 -0.482 -0.311 1.00 96.25 88 GLU A CA 1
ATOM 689 C C . GLU A 1 88 ? -2.535 0.135 0.447 1.00 96.25 88 GLU A C 1
ATOM 691 O O . GLU A 1 88 ? -2.747 0.720 1.507 1.00 96.25 88 GLU A O 1
ATOM 696 N N . ARG A 1 89 ? -1.315 0.085 -0.108 1.00 95.06 89 ARG A N 1
ATOM 697 C CA . ARG A 1 89 ? -0.156 0.739 0.505 1.00 95.06 89 ARG A CA 1
ATOM 698 C C . ARG A 1 89 ? -0.369 2.244 0.621 1.00 95.06 89 ARG A C 1
ATOM 700 O O . ARG A 1 89 ? -0.185 2.782 1.703 1.00 95.06 89 ARG A O 1
ATOM 707 N N . VAL A 1 90 ? -0.783 2.915 -0.455 1.00 94.81 90 VAL A N 1
ATOM 708 C CA . VAL A 1 90 ? -1.042 4.366 -0.422 1.00 94.81 90 VAL A CA 1
ATOM 709 C C . VAL A 1 90 ? -2.139 4.702 0.590 1.00 94.81 90 VAL A C 1
ATOM 711 O O . VAL A 1 90 ? -1.980 5.618 1.393 1.00 94.81 90 VAL A O 1
ATOM 714 N N . ARG A 1 91 ? -3.231 3.930 0.602 1.00 96.19 91 ARG A N 1
ATOM 715 C CA . ARG A 1 91 ? -4.337 4.126 1.543 1.00 96.19 91 ARG A CA 1
ATOM 716 C C . ARG A 1 91 ? -3.900 3.935 2.994 1.00 96.19 91 ARG A C 1
ATOM 718 O O . ARG A 1 91 ? -4.309 4.714 3.846 1.00 96.19 91 ARG A O 1
ATOM 725 N N . LEU A 1 92 ? -3.082 2.923 3.270 1.00 95.12 92 LEU A N 1
ATOM 726 C CA . LEU A 1 92 ? -2.546 2.661 4.600 1.00 95.12 92 LEU A CA 1
ATOM 727 C C . LEU A 1 92 ? -1.679 3.824 5.088 1.00 95.12 92 LEU A C 1
ATOM 729 O O . LEU A 1 92 ? -1.879 4.285 6.205 1.00 95.12 92 LEU A O 1
ATOM 733 N N . GLU A 1 93 ? -0.747 4.311 4.265 1.00 92.50 93 GLU A N 1
ATOM 734 C CA . GLU A 1 93 ? 0.120 5.431 4.653 1.00 92.50 93 GLU A CA 1
ATOM 735 C C . GLU A 1 93 ? -0.695 6.705 4.928 1.00 92.50 93 GLU A C 1
ATOM 737 O O . GLU A 1 93 ? -0.407 7.405 5.895 1.00 92.50 93 GLU A O 1
ATOM 742 N N . ASN A 1 94 ? -1.753 6.966 4.149 1.00 93.06 94 ASN A N 1
ATOM 743 C CA . ASN A 1 94 ? -2.665 8.087 4.400 1.00 93.06 94 ASN A CA 1
ATOM 744 C C . ASN A 1 94 ? -3.440 7.911 5.713 1.00 93.06 94 ASN A C 1
ATOM 746 O O . ASN A 1 94 ? -3.440 8.812 6.538 1.00 93.06 94 ASN A O 1
ATOM 750 N N . LEU A 1 95 ? -4.036 6.737 5.955 1.00 92.69 95 LEU A N 1
ATOM 751 C CA . LEU A 1 95 ? -4.749 6.458 7.210 1.00 92.69 95 LEU A CA 1
ATOM 752 C C . LEU A 1 95 ? -3.831 6.582 8.430 1.00 92.69 95 LEU A C 1
ATOM 754 O O . LEU A 1 95 ? -4.257 7.063 9.474 1.00 92.69 95 LEU A O 1
ATOM 758 N N . ILE A 1 96 ? -2.572 6.157 8.305 1.00 89.00 96 ILE A N 1
ATOM 759 C CA . ILE A 1 96 ? -1.568 6.338 9.354 1.00 89.00 96 ILE A CA 1
ATOM 760 C C . ILE A 1 96 ? -1.229 7.823 9.510 1.00 89.00 96 ILE A C 1
ATOM 762 O O . ILE A 1 96 ? -1.113 8.291 10.632 1.00 89.00 96 ILE A O 1
ATOM 766 N N . ALA A 1 97 ? -1.053 8.582 8.430 1.00 87.69 97 ALA A N 1
ATOM 767 C CA . ALA A 1 97 ? -0.792 10.016 8.539 1.00 87.69 97 ALA A CA 1
ATOM 768 C C . ALA A 1 97 ? -1.953 10.758 9.224 1.00 87.69 97 ALA A C 1
ATOM 770 O O . ALA A 1 97 ? -1.702 11.584 10.093 1.00 87.69 97 ALA A O 1
ATOM 771 N N . ASP A 1 98 ? -3.196 10.404 8.897 1.00 89.62 98 ASP A N 1
ATOM 772 C CA . ASP A 1 98 ? -4.404 11.052 9.416 1.00 89.62 98 ASP A CA 1
ATOM 773 C C . ASP A 1 98 ? -4.734 10.647 10.861 1.00 89.62 98 ASP A C 1
ATOM 775 O O . ASP A 1 98 ? -5.337 11.418 11.603 1.00 89.62 98 ASP A O 1
ATOM 779 N N . ALA A 1 99 ? -4.365 9.432 11.279 1.00 87.50 99 ALA A N 1
ATOM 780 C CA . ALA A 1 99 ? -4.661 8.934 12.622 1.00 87.50 99 ALA A CA 1
ATOM 781 C C . ALA A 1 99 ? -3.762 9.535 13.713 1.00 87.50 99 ALA A C 1
ATOM 783 O O . ALA A 1 99 ? -4.087 9.412 14.895 1.00 87.50 99 ALA A O 1
ATOM 784 N N . TYR A 1 100 ? -2.623 10.130 13.347 1.00 86.50 100 TYR A N 1
ATOM 785 C CA . TYR A 1 100 ? -1.633 10.621 14.299 1.00 86.50 100 TYR A CA 1
ATOM 786 C C . TYR A 1 100 ? -1.362 12.118 14.131 1.00 86.50 100 TYR A C 1
ATOM 788 O O . TYR A 1 100 ? -0.958 12.574 13.068 1.00 86.50 100 TYR A O 1
ATOM 796 N N . GLU A 1 101 ? -1.463 12.855 15.230 1.00 81.44 101 GLU A N 1
ATOM 797 C CA . GLU A 1 101 ? -1.004 14.235 15.360 1.00 81.44 101 GLU A CA 1
ATOM 798 C C . GLU A 1 101 ? 0.462 14.276 15.806 1.00 81.44 101 GLU A C 1
ATOM 800 O O . GLU A 1 101 ? 0.910 13.449 16.613 1.00 81.44 101 GLU A O 1
ATOM 805 N N . ASP A 1 102 ? 1.205 15.269 15.318 1.00 74.25 102 ASP A N 1
ATOM 806 C CA . ASP A 1 102 ? 2.528 15.588 15.850 1.00 74.25 102 ASP A CA 1
ATOM 807 C C . ASP A 1 102 ? 2.365 16.122 17.284 1.00 74.25 102 ASP A C 1
ATOM 809 O O . ASP A 1 102 ? 1.694 17.130 17.517 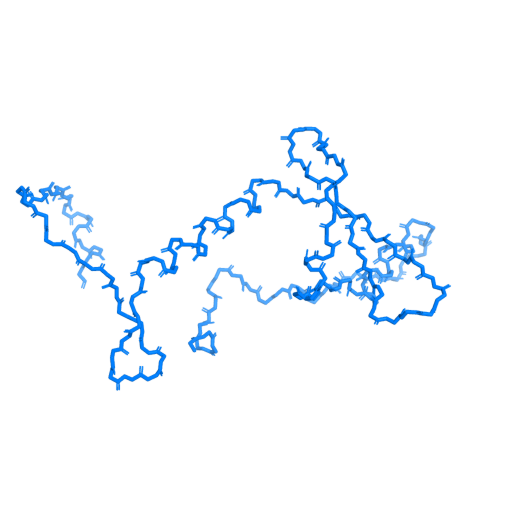1.00 74.25 102 ASP A O 1
ATOM 813 N N . GLY A 1 103 ? 2.933 15.418 18.269 1.00 66.75 103 GLY A N 1
ATOM 814 C CA . GLY A 1 103 ? 2.906 15.844 19.666 1.00 66.75 103 GLY A CA 1
ATOM 815 C C . GLY A 1 103 ? 3.685 17.147 19.848 1.00 66.75 103 GLY A C 1
ATOM 816 O O . GLY A 1 103 ? 4.799 17.281 19.344 1.00 66.75 103 GLY A O 1
ATOM 817 N N . SER A 1 104 ? 3.112 18.111 20.572 1.00 65.81 104 SER A N 1
ATOM 818 C CA . SER A 1 104 ? 3.693 19.452 20.729 1.00 65.81 104 SER A CA 1
ATOM 819 C C . SER A 1 104 ? 4.992 19.486 21.540 1.00 65.81 104 SER A C 1
ATOM 821 O O . SER A 1 104 ? 5.746 20.451 21.425 1.00 65.81 104 SER A O 1
ATOM 823 N N . ASP A 1 105 ? 5.278 18.445 22.329 1.00 66.62 105 ASP A N 1
ATOM 824 C CA . ASP A 1 105 ? 6.224 18.570 23.443 1.00 66.62 105 ASP A CA 1
ATOM 825 C C . ASP A 1 105 ? 7.518 17.754 23.263 1.00 66.62 105 ASP A C 1
ATOM 827 O O . ASP A 1 105 ? 8.526 18.065 23.902 1.00 66.62 105 ASP A O 1
ATOM 831 N N . ILE A 1 106 ? 7.551 16.749 22.370 1.00 69.06 106 ILE A N 1
ATOM 832 C CA . ILE A 1 106 ? 8.741 15.912 22.127 1.00 69.06 106 ILE A CA 1
ATOM 833 C C . ILE A 1 106 ? 8.869 15.544 20.634 1.00 69.06 106 ILE A C 1
ATOM 835 O O . ILE A 1 106 ? 7.985 14.886 20.079 1.00 69.06 106 ILE A O 1
ATOM 839 N N . PRO A 1 107 ? 9.997 15.865 19.964 1.00 63.56 107 PRO A N 1
ATOM 840 C CA . PRO A 1 107 ? 10.242 15.459 18.582 1.00 63.56 107 PRO A CA 1
ATOM 841 C C . PRO A 1 107 ? 10.161 13.934 18.403 1.00 63.56 107 PRO A C 1
ATOM 843 O O . PRO A 1 107 ? 10.988 13.180 18.921 1.00 63.56 107 PRO A O 1
ATOM 846 N N . GLY A 1 108 ? 9.179 13.478 17.623 1.00 64.69 108 GLY A N 1
ATOM 847 C CA . GLY A 1 108 ? 8.967 12.062 17.309 1.00 64.69 108 GLY A CA 1
ATOM 848 C C . GLY A 1 108 ? 7.927 11.349 18.175 1.00 64.69 108 GLY A C 1
ATOM 849 O O . GLY A 1 108 ? 7.715 10.150 17.968 1.00 64.69 108 GLY A O 1
ATOM 850 N N . GLU A 1 109 ? 7.275 12.054 19.099 1.00 70.06 109 GLU A N 1
ATOM 851 C CA . GLU A 1 109 ? 6.072 11.571 19.768 1.00 70.06 109 GLU A CA 1
ATOM 852 C C . GLU A 1 109 ? 4.847 11.850 18.886 1.00 70.06 109 GLU A C 1
ATOM 854 O O . GLU A 1 109 ? 4.568 12.989 18.517 1.00 70.06 109 GLU A O 1
ATOM 859 N N . LYS A 1 110 ? 4.141 10.785 18.500 1.00 73.75 110 LYS A N 1
ATOM 860 C CA . LYS A 1 110 ? 2.905 10.860 17.717 1.00 73.75 110 LYS A CA 1
ATOM 861 C C . LYS A 1 110 ? 1.728 10.531 18.622 1.00 73.75 110 LYS A C 1
ATOM 863 O O . LYS A 1 110 ? 1.714 9.455 19.222 1.00 73.75 110 LYS A O 1
ATOM 868 N N . ARG A 1 111 ? 0.742 11.421 18.701 1.00 82.19 111 ARG A N 1
ATOM 869 C CA . ARG A 1 111 ? -0.470 11.228 19.507 1.00 82.19 111 ARG A CA 1
ATOM 870 C C . ARG A 1 111 ? -1.616 10.772 18.613 1.00 82.19 111 ARG A C 1
ATOM 872 O O . ARG A 1 111 ? -1.786 11.319 17.535 1.00 82.19 111 ARG A O 1
ATOM 879 N N . LEU A 1 112 ? -2.399 9.784 19.042 1.00 87.56 112 LEU A N 1
ATOM 880 C CA . LEU A 1 112 ? -3.578 9.354 18.286 1.00 87.56 112 LEU A CA 1
ATOM 881 C C . LEU A 1 112 ? -4.649 10.456 18.312 1.00 87.56 112 LEU A C 1
ATOM 883 O O . LEU A 1 112 ? -5.004 10.939 19.393 1.00 87.56 112 LEU A O 1
ATOM 887 N N . SER A 1 113 ? -5.185 10.816 17.150 1.00 86.44 113 SER A N 1
ATOM 888 C CA . SER A 1 113 ? -6.342 11.704 17.054 1.00 86.44 113 SER A CA 1
ATOM 889 C C . SER A 1 113 ? -7.567 11.038 17.677 1.00 86.44 113 SER A C 1
ATOM 891 O O . SER A 1 113 ? -7.842 9.857 17.461 1.00 86.44 113 SER A O 1
ATOM 893 N N . SER A 1 114 ? -8.310 11.794 18.483 1.00 88.50 114 SER A N 1
ATOM 894 C CA . SER A 1 114 ? -9.502 11.297 19.172 1.00 88.50 114 SER A CA 1
ATOM 895 C C . SER A 1 114 ? -10.625 12.325 19.137 1.00 88.50 114 SER A C 1
ATOM 897 O O . SER A 1 114 ? -10.390 13.532 19.145 1.00 88.50 114 SER A O 1
ATOM 899 N N . SER A 1 115 ? -11.860 11.835 19.099 1.00 90.00 115 SER A N 1
ATOM 900 C CA . SER A 1 115 ? -13.072 12.651 19.115 1.00 90.00 115 SER A CA 1
ATOM 901 C C . SER A 1 115 ? -14.111 12.018 20.031 1.00 90.00 115 SER A C 1
ATOM 903 O O . SER A 1 115 ? -14.268 10.797 20.038 1.00 90.00 115 SER A O 1
ATOM 905 N N . ILE A 1 116 ? -14.851 12.840 20.773 1.00 93.38 116 ILE A N 1
ATOM 906 C CA . ILE A 1 116 ? -15.955 12.368 21.614 1.00 93.38 116 ILE A CA 1
ATOM 907 C C . ILE A 1 116 ? -17.141 11.997 20.714 1.00 93.38 116 ILE A C 1
ATOM 909 O O . ILE A 1 116 ? -17.551 12.791 19.870 1.00 93.38 116 ILE A O 1
ATOM 913 N N . ILE A 1 117 ? -17.702 10.801 20.911 1.00 94.50 117 ILE A N 1
ATOM 914 C CA . ILE A 1 117 ? -18.885 10.309 20.191 1.00 94.50 117 ILE A CA 1
ATOM 915 C C . ILE A 1 117 ? -20.110 10.428 21.111 1.00 94.50 117 ILE A C 1
ATOM 917 O O . ILE A 1 117 ? -20.039 10.043 22.278 1.00 94.50 117 ILE A O 1
ATOM 921 N N . SER A 1 118 ? -21.222 10.965 20.591 1.00 92.75 118 SER A N 1
ATOM 922 C CA . SER A 1 118 ? -22.496 11.093 21.315 1.00 92.75 118 SER A CA 1
ATOM 923 C C . SER A 1 118 ? -23.681 10.615 20.455 1.00 92.75 118 SER A C 1
ATOM 925 O O . SER A 1 118 ? -23.821 11.101 19.329 1.00 92.75 118 SER A O 1
ATOM 927 N N . PRO A 1 119 ? -24.544 9.708 20.963 1.00 93.50 119 PRO A N 1
ATOM 928 C CA . PRO A 1 119 ? -24.420 9.023 22.255 1.00 93.50 119 PRO A CA 1
ATOM 929 C C . PRO A 1 119 ? -23.236 8.032 22.270 1.00 93.50 119 PRO A C 1
ATOM 931 O O . PRO A 1 119 ? -22.738 7.669 21.201 1.00 93.50 119 PRO A O 1
ATOM 934 N N . PRO A 1 120 ? -22.761 7.597 23.454 1.00 93.56 120 PRO A N 1
ATOM 935 C CA . PRO A 1 120 ? -21.727 6.570 23.546 1.00 93.56 120 PRO A CA 1
ATOM 936 C C . PRO A 1 120 ? -22.116 5.303 22.775 1.00 93.56 120 PRO A C 1
ATOM 938 O O . PRO A 1 120 ? -23.267 4.870 22.824 1.00 93.56 120 PRO A O 1
ATOM 941 N N . LEU A 1 121 ? -21.151 4.703 22.075 1.00 93.56 121 LEU A N 1
ATOM 942 C CA . LEU A 1 121 ? -21.360 3.443 21.366 1.00 93.56 121 LEU A CA 1
ATOM 943 C C . LEU A 1 121 ? -21.252 2.273 22.351 1.00 93.56 121 LEU A C 1
ATOM 945 O O . LEU A 1 121 ? -20.170 1.995 22.868 1.00 93.56 121 LEU A O 1
ATOM 949 N N . GLU A 1 122 ? -22.365 1.587 22.602 1.00 93.56 122 GLU A N 1
ATOM 950 C CA . GLU A 1 122 ? -22.379 0.368 23.412 1.00 93.56 122 GLU A CA 1
ATOM 951 C C . GLU A 1 122 ? -21.843 -0.827 22.609 1.00 93.56 122 GLU A C 1
ATOM 953 O O . GLU A 1 122 ? -22.274 -1.084 21.484 1.00 93.56 122 GLU A O 1
ATOM 958 N N . VAL A 1 123 ? -20.906 -1.576 23.199 1.00 90.88 123 VAL A N 1
ATOM 959 C CA . VAL A 1 123 ? -20.334 -2.800 22.620 1.00 90.88 123 VAL A CA 1
ATOM 960 C C . VAL A 1 123 ? -20.477 -3.929 23.639 1.00 90.88 123 VAL A C 1
ATOM 962 O O . VAL A 1 123 ? -19.931 -3.850 24.738 1.00 90.88 123 VAL A O 1
ATOM 965 N N . SER A 1 124 ? -21.214 -4.984 23.290 1.00 92.19 124 SER A N 1
ATOM 966 C CA . SER A 1 124 ? -21.373 -6.178 24.129 1.00 92.19 124 SER A CA 1
ATOM 967 C C . SER A 1 124 ? -20.276 -7.200 23.831 1.00 92.19 124 SER A C 1
ATOM 969 O O . SER A 1 124 ? -20.063 -7.531 22.667 1.00 92.19 124 SER A O 1
ATOM 971 N N . LEU A 1 125 ? -19.632 -7.736 24.869 1.00 91.94 125 LEU A N 1
ATOM 972 C CA . LEU A 1 125 ? -18.581 -8.755 24.757 1.00 91.94 125 LEU A CA 1
ATOM 973 C C . LEU A 1 125 ? -18.920 -9.973 25.618 1.00 91.94 125 LEU A C 1
ATOM 975 O O . LEU A 1 125 ? -19.448 -9.812 26.723 1.00 91.94 125 LEU A O 1
ATOM 979 N N . ALA A 1 126 ? -18.574 -11.172 25.145 1.00 92.38 126 ALA A N 1
ATOM 980 C CA . ALA A 1 126 ? -18.674 -12.394 25.938 1.00 92.38 126 ALA A CA 1
ATOM 981 C C . ALA A 1 126 ? -17.628 -12.415 27.072 1.00 92.38 126 ALA A C 1
ATOM 983 O O . ALA A 1 126 ? -16.592 -11.747 27.003 1.00 92.38 126 ALA A O 1
ATOM 984 N N . LEU A 1 127 ? -17.868 -13.206 28.124 1.00 89.62 127 LEU A N 1
ATOM 985 C CA . LEU A 1 127 ? -16.959 -13.296 29.280 1.00 89.62 127 LEU A CA 1
ATOM 986 C C . LEU A 1 127 ? -15.567 -13.806 28.885 1.00 89.62 127 LEU A C 1
ATOM 988 O O . LEU A 1 127 ? -14.557 -13.394 29.459 1.00 89.62 127 LEU A O 1
ATOM 992 N N . GLU A 1 128 ? -15.505 -14.693 27.898 1.00 88.56 128 GLU A N 1
ATOM 993 C CA . GLU A 1 128 ? -14.268 -15.227 27.341 1.00 88.56 128 GLU A CA 1
ATOM 994 C C . GLU A 1 128 ? -13.447 -14.141 26.630 1.00 88.56 128 GLU A C 1
ATOM 996 O O . GLU A 1 128 ? -12.227 -14.112 26.775 1.00 88.56 128 GLU A O 1
ATOM 1001 N N . GLU A 1 129 ? -14.099 -13.213 25.926 1.00 89.69 129 GLU A N 1
ATOM 1002 C CA . GLU A 1 129 ? -13.453 -12.119 25.187 1.00 89.69 129 GLU A CA 1
ATOM 1003 C C . GLU A 1 129 ? -12.981 -11.005 26.128 1.00 89.69 129 GLU A C 1
ATOM 1005 O O . GLU A 1 129 ? -11.893 -10.456 25.953 1.00 89.69 129 GLU A O 1
ATOM 1010 N N . GLN A 1 130 ? -13.748 -10.719 27.188 1.00 87.38 130 GLN A N 1
ATOM 1011 C CA . GLN A 1 130 ? -13.365 -9.738 28.211 1.00 87.38 130 GLN A CA 1
ATOM 1012 C C . GLN A 1 130 ? -12.040 -10.087 28.901 1.00 87.38 130 GLN A C 1
ATOM 1014 O O . GLN A 1 130 ? -11.313 -9.190 29.326 1.00 87.38 130 GLN A O 1
ATOM 1019 N N . ARG A 1 131 ? -11.694 -11.378 28.994 1.00 86.00 131 ARG A N 1
ATOM 1020 C CA . ARG A 1 131 ? -10.408 -11.825 29.554 1.00 86.00 131 ARG A CA 1
ATOM 1021 C C . ARG A 1 131 ? -9.203 -11.401 28.711 1.00 86.00 131 ARG A C 1
ATOM 1023 O O . ARG A 1 131 ? -8.121 -11.301 29.272 1.00 86.00 131 ARG A O 1
ATOM 1030 N N . ILE A 1 132 ? -9.381 -11.161 27.410 1.00 86.06 132 ILE A N 1
ATOM 1031 C CA . ILE A 1 132 ? -8.304 -10.787 26.474 1.00 86.06 132 ILE A CA 1
ATOM 1032 C C . ILE A 1 132 ? -7.979 -9.288 26.569 1.00 86.06 132 ILE A C 1
ATOM 1034 O O . ILE A 1 132 ? -6.871 -8.873 26.245 1.00 86.06 132 ILE A O 1
ATOM 1038 N N . LEU A 1 133 ? -8.936 -8.474 27.023 1.00 80.94 133 LEU A N 1
ATOM 1039 C CA . LEU A 1 133 ? -8.809 -7.014 27.107 1.00 80.94 133 LEU A CA 1
ATOM 1040 C C . LEU A 1 133 ? -8.250 -6.507 28.453 1.00 80.94 133 LEU A C 1
ATOM 1042 O O . LEU A 1 133 ? -8.140 -5.294 28.628 1.00 80.94 133 LEU A O 1
ATOM 1046 N N . ARG A 1 134 ? -7.938 -7.402 29.401 1.00 60.97 134 ARG A N 1
ATOM 1047 C CA . ARG A 1 134 ? -7.297 -7.083 30.692 1.00 60.97 134 ARG A CA 1
ATOM 1048 C C . ARG A 1 134 ? -5.782 -7.180 30.603 1.00 60.97 134 ARG A C 1
ATOM 1050 O O . ARG A 1 134 ? -5.134 -6.329 31.249 1.00 60.97 134 ARG A O 1
#

Foldseek 3Di:
DVVPDDPPPDDPDPLDDDDPPDPPPPVCPVVVCCNVPVDDDDPVQVVQWDFDDDDPVFWTWIWTFPDPDPDDDRDTDTDIHGPVVVVVVVVVVVCVVVQWDQDPPDPPDTDGDDDDDPPDDDDDDDPVVVVVVD

InterPro domains:
  IPR037198 MutL, C-terminal domain superfamily [SSF118116] (47-102)
  IPR038973 DNA mismatch repair protein MutL/Mlh/Pms-like [PTHR10073] (41-134)
  IPR042120 MutL, C-terminal domain, dimerisation subdomain [G3DSA:3.30.1540.20] (45-128)

Secondary structure (DSSP, 8-state):
-GGG---SSS-S---------S---TTTHHHHHHHHS-----TTTGGG-EEEEEETTTEEEEEEE--SS-SS---EEEEEEEHHHHHHHHHHHHHHHHHEEEPSSSTT-EEEP----SS-------HHHHTT--

Sequence (134 aa):
MYSKWNNPVFVRPPKVCVDISCGHADGLTVKVHNILFPYRFSKAMIPTMKVINQVDKKFLACLINTTEDLANSTTNLLVLMDQHAAHERVRLENLIADAYEDGSDIPGEKRLSSSIISPPLEVSLALEEQRILR

pLDDT: mean 74.28, std 18.7, range [38.53, 96.25]